Protein AF-A0A3D5HP69-F1 (afdb_monomer)

Solvent-accessible surface area (backbone atoms only — not comparable to full-atom values): 4247 Å² total; per-residue (Å²): 107,94,39,36,39,89,83,82,66,44,74,36,59,46,47,79,48,76,50,70,49,76,48,73,45,74,56,56,102,87,42,78,60,37,69,29,78,36,59,33,45,35,38,36,32,36,49,99,88,69,47,78,76,43,78,51,73,48,59,64,58,65,62,37,50,33,46,60,69,74,98

pLDDT: mean 88.54, std 10.9, range [47.22, 97.62]

Mean predicted aligned error: 5.83 Å

Sequence (71 aa):
LPGVNSVTKKVDGSVRYYGIWRTTKEATDSTEAIQSDLRLYESFDFDESGKIIYQQFYGDLTASTNILQGK

Nearest PDB structures (foldseek):
  8tqe-assembly1_E  TM=5.305E-01  e=4.300E-01  Xenorhabdus nematophila
  8tv0-assembly1_E  TM=5.343E-01  e=4.801E-01  Xenorhabdus nematophila
  6rw8-assembly1_A  TM=4.571E-01  e=9.300E-01  Xenorhabdus nematophila
  6rw6-assembly1_B  TM=4.861E-01  e=3.126E+00  Photorhabdus luminescens
  8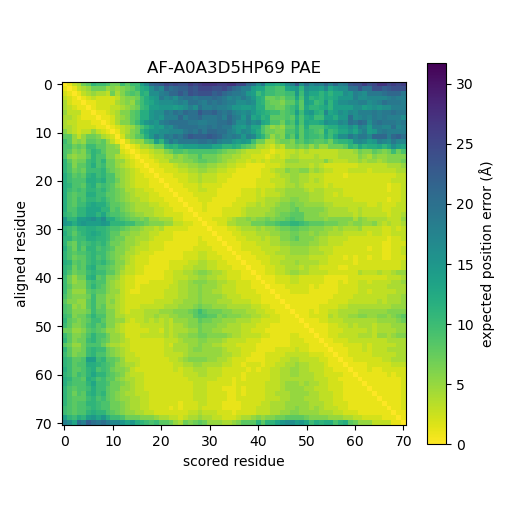gja-assembly3_F  TM=2.958E-01  e=2.373E+00  Alvinella pompejana

Foldseek 3Di:
DVQADPPVRDRQQKDKDWDWDWDWDPADPPGHIFIDIWTKIKMFGADPVRHTPDIDMDTPVVVRVCRRVVD

Radius of gyration: 17.36 Å; Cα contacts (8 Å, |Δi|>4): 120; chains: 1; bounding box: 32×22×50 Å

Structure (mmCIF, N/CA/C/O backbone):
data_AF-A0A3D5HP69-F1
#
_entry.id   AF-A0A3D5HP69-F1
#
loop_
_atom_site.group_PDB
_atom_site.id
_atom_site.type_symbol
_atom_site.label_atom_id
_atom_site.label_alt_id
_atom_site.label_comp_id
_atom_site.label_asym_id
_atom_site.label_entity_id
_atom_site.label_seq_id
_atom_site.pdbx_PDB_ins_code
_atom_site.Cartn_x
_atom_site.Cartn_y
_atom_site.Cartn_z
_atom_site.occupancy
_atom_site.B_iso_or_equiv
_atom_site.auth_seq_id
_atom_site.auth_comp_id
_atom_site.auth_asym_id
_atom_site.auth_atom_id
_atom_site.pdbx_PDB_model_num
ATOM 1 N N . LEU A 1 1 ? 7.080 8.098 -23.174 1.00 47.22 1 LEU A N 1
ATOM 2 C CA . LEU A 1 1 ? 5.856 7.532 -22.570 1.00 47.22 1 LEU A CA 1
ATOM 3 C C . LEU A 1 1 ? 6.227 7.089 -21.162 1.00 47.22 1 LEU A C 1
ATOM 5 O O . LEU A 1 1 ? 7.327 6.564 -21.028 1.00 47.22 1 LEU A O 1
ATOM 9 N N . PRO A 1 2 ? 5.409 7.346 -20.130 1.00 59.75 2 PRO A N 1
ATOM 10 C CA . PRO A 1 2 ? 5.617 6.735 -18.815 1.00 59.75 2 PRO A CA 1
ATOM 11 C C . PRO A 1 2 ? 5.652 5.206 -18.975 1.00 59.75 2 PRO A C 1
ATOM 13 O O . PRO A 1 2 ? 4.814 4.681 -19.704 1.00 59.75 2 PRO A O 1
ATOM 16 N N . GLY A 1 3 ? 6.622 4.513 -18.371 1.00 62.69 3 GLY A N 1
ATOM 17 C CA . GLY A 1 3 ? 6.784 3.063 -18.561 1.00 62.69 3 GLY A CA 1
ATOM 18 C C . GLY A 1 3 ? 7.563 2.678 -19.826 1.00 62.69 3 GLY A C 1
ATOM 19 O O . GLY A 1 3 ? 7.406 1.580 -20.348 1.00 62.69 3 GLY A O 1
ATOM 20 N N . VAL A 1 4 ? 8.369 3.580 -20.399 1.00 66.75 4 VAL A N 1
ATOM 21 C CA . VAL A 1 4 ? 9.242 3.284 -21.549 1.00 66.75 4 VAL A CA 1
ATOM 22 C C . VAL A 1 4 ? 10.588 3.962 -21.344 1.00 66.75 4 VAL A C 1
ATOM 24 O O . VAL A 1 4 ? 10.666 5.189 -21.234 1.00 66.75 4 VAL A O 1
ATOM 27 N N . ASN A 1 5 ? 11.662 3.175 -21.376 1.00 73.50 5 ASN A N 1
ATOM 28 C CA . ASN A 1 5 ? 13.018 3.692 -21.279 1.00 73.50 5 ASN A CA 1
ATOM 29 C C . ASN A 1 5 ? 13.303 4.644 -22.456 1.00 73.50 5 ASN A C 1
ATOM 31 O O . ASN A 1 5 ? 13.164 4.283 -23.629 1.00 73.50 5 ASN A O 1
ATOM 35 N N . SER A 1 6 ? 13.710 5.878 -22.151 1.00 76.38 6 SER A N 1
ATOM 36 C CA . SER A 1 6 ? 13.863 6.942 -23.151 1.00 76.38 6 SER A CA 1
ATOM 37 C C . SER A 1 6 ? 14.987 6.686 -24.160 1.00 76.38 6 SER A C 1
ATOM 39 O O . SER A 1 6 ? 14.917 7.214 -25.274 1.00 76.38 6 SER A O 1
ATOM 41 N N . VAL A 1 7 ? 15.972 5.854 -23.807 1.00 80.44 7 VAL A N 1
ATOM 42 C CA . VAL A 1 7 ? 17.130 5.501 -24.638 1.00 80.44 7 VAL A CA 1
ATOM 43 C C . VAL A 1 7 ? 16.869 4.205 -25.397 1.00 80.44 7 VAL A C 1
ATOM 45 O O . VAL A 1 7 ? 16.880 4.200 -26.625 1.00 80.44 7 VAL A O 1
ATOM 48 N N . THR A 1 8 ? 16.583 3.113 -24.683 1.00 80.38 8 THR A N 1
ATOM 49 C CA . THR A 1 8 ? 16.460 1.771 -25.279 1.00 80.38 8 THR A CA 1
ATOM 50 C C . THR A 1 8 ? 15.114 1.530 -25.953 1.00 80.38 8 THR A C 1
ATOM 52 O O . THR A 1 8 ? 14.968 0.550 -26.678 1.00 80.38 8 THR A O 1
ATOM 55 N N . LYS A 1 9 ? 14.122 2.398 -25.705 1.00 78.19 9 LYS A N 1
ATOM 56 C CA . LYS A 1 9 ? 12.734 2.293 -26.190 1.00 78.19 9 LYS A CA 1
ATOM 57 C C . LYS A 1 9 ? 11.995 1.023 -25.758 1.00 78.19 9 LYS A C 1
ATOM 59 O O . LYS A 1 9 ? 10.858 0.821 -26.177 1.00 78.19 9 LYS A O 1
ATOM 64 N N . LYS A 1 10 ? 12.599 0.188 -24.908 1.00 73.12 10 LYS A N 1
ATOM 65 C CA . LYS A 1 10 ? 11.913 -0.936 -24.271 1.00 73.12 10 LYS A CA 1
ATOM 66 C C . LYS A 1 10 ? 10.895 -0.400 -23.272 1.00 73.12 10 LYS A C 1
ATOM 68 O O . LYS A 1 10 ? 11.127 0.649 -22.664 1.00 73.12 10 LYS A O 1
ATOM 73 N N . VAL A 1 11 ? 9.801 -1.139 -23.095 1.00 68.62 11 VAL A N 1
ATOM 74 C CA . VAL A 1 11 ? 8.903 -0.945 -21.954 1.00 68.62 11 VAL A CA 1
ATOM 75 C C . VAL A 1 11 ? 9.778 -0.995 -20.704 1.00 68.62 11 VAL A C 1
ATOM 77 O O . VAL A 1 11 ? 10.477 -1.981 -20.478 1.00 68.62 11 VAL A O 1
ATOM 80 N N . ASP A 1 12 ? 9.830 0.112 -19.968 1.00 67.44 12 ASP A N 1
ATOM 81 C CA . ASP A 1 12 ? 10.312 0.050 -18.600 1.00 67.44 12 ASP A CA 1
ATOM 82 C C . ASP A 1 12 ? 9.138 -0.567 -17.851 1.00 67.44 12 ASP A C 1
ATOM 84 O O . ASP A 1 12 ? 8.003 -0.131 -18.038 1.00 67.44 12 ASP A O 1
ATOM 88 N N . GLY A 1 13 ? 9.370 -1.658 -17.126 1.00 63.88 13 GLY A N 1
ATOM 89 C CA . GLY A 1 13 ? 8.290 -2.435 -16.529 1.00 63.88 13 GLY A CA 1
ATOM 90 C C . GLY A 1 13 ? 7.390 -1.634 -15.583 1.00 63.88 13 GLY A C 1
ATOM 91 O O . GLY A 1 13 ? 6.470 -2.226 -15.043 1.00 63.88 13 GLY A O 1
ATOM 92 N N . SER A 1 14 ? 7.614 -0.333 -15.354 1.00 72.88 14 SER A N 1
ATOM 93 C CA . SER A 1 14 ? 6.898 0.433 -14.351 1.00 72.88 14 SER A CA 1
ATOM 94 C C . SER A 1 14 ? 5.403 0.577 -14.614 1.00 72.88 14 SER A C 1
ATOM 96 O O . SER A 1 14 ? 4.948 1.082 -15.645 1.00 72.88 14 SER A O 1
ATOM 98 N N . VAL A 1 15 ? 4.622 0.223 -13.598 1.00 82.00 15 VAL A N 1
ATOM 99 C CA . VAL A 1 15 ? 3.182 0.480 -13.528 1.00 82.00 15 VAL A CA 1
ATOM 100 C C . VAL A 1 15 ? 2.929 1.533 -12.460 1.00 82.00 15 VAL A C 1
ATOM 102 O O . VAL A 1 15 ? 3.554 1.512 -11.404 1.00 82.00 15 VAL A O 1
ATOM 105 N N . ARG A 1 16 ? 2.006 2.459 -12.737 1.00 87.94 16 ARG A N 1
ATOM 106 C CA . ARG A 1 16 ? 1.544 3.486 -11.793 1.00 87.94 16 ARG A CA 1
ATOM 107 C C . ARG A 1 16 ? 0.074 3.245 -11.478 1.00 87.94 16 ARG A C 1
ATOM 109 O O . ARG A 1 16 ? -0.730 3.086 -12.394 1.00 87.94 16 ARG A O 1
ATOM 116 N N . TYR A 1 17 ? -0.260 3.235 -10.198 1.00 86.56 17 TYR A N 1
ATOM 117 C CA . TYR A 1 17 ? -1.583 2.946 -9.665 1.00 86.56 17 TYR A CA 1
ATOM 118 C C . TYR A 1 17 ? -2.029 4.092 -8.753 1.00 86.56 17 TYR A C 1
ATOM 120 O O . TYR A 1 17 ? -1.277 4.561 -7.905 1.00 86.56 17 TYR A O 1
ATOM 128 N N . TYR A 1 18 ? -3.263 4.550 -8.942 1.00 93.50 18 TYR A N 1
ATOM 129 C CA . TYR A 1 18 ? -3.945 5.433 -8.002 1.00 93.50 18 TYR A CA 1
ATOM 130 C C . TYR A 1 18 ? -5.159 4.686 -7.490 1.00 93.50 18 TYR A C 1
ATOM 132 O O . TYR A 1 18 ? -5.983 4.230 -8.286 1.00 93.50 18 TYR A O 1
ATOM 140 N N . GLY A 1 19 ? -5.294 4.579 -6.177 1.00 93.75 19 GLY A N 1
ATOM 141 C CA . GLY A 1 19 ? -6.426 3.862 -5.627 1.00 93.75 19 GLY A CA 1
ATOM 142 C C . GLY A 1 19 ? -6.565 3.997 -4.131 1.00 93.75 19 GLY A C 1
ATOM 143 O O . GLY A 1 19 ? -6.023 4.910 -3.506 1.00 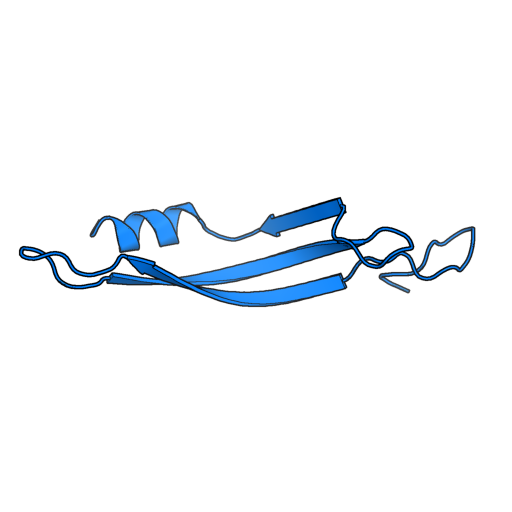93.75 19 GLY A O 1
ATOM 144 N N . ILE A 1 20 ? -7.366 3.091 -3.584 1.00 96.38 20 ILE A N 1
ATOM 145 C CA . ILE A 1 20 ? -7.683 3.035 -2.165 1.00 96.38 20 ILE A CA 1
ATOM 146 C C . ILE A 1 20 ? -7.245 1.673 -1.651 1.00 96.38 20 ILE A C 1
ATOM 148 O O . ILE A 1 20 ? -7.675 0.643 -2.171 1.00 96.38 20 ILE A O 1
ATOM 152 N N . TRP A 1 21 ? -6.408 1.668 -0.622 1.00 95.44 21 TRP A N 1
ATOM 153 C CA . TRP A 1 21 ? -6.206 0.496 0.212 1.00 95.44 21 TRP A CA 1
ATOM 154 C C . TRP A 1 21 ? -7.191 0.546 1.367 1.00 95.44 21 TRP A C 1
ATOM 156 O O . TRP A 1 21 ? -7.183 1.492 2.154 1.00 95.44 21 TRP A O 1
ATOM 166 N N . ARG A 1 22 ? -8.029 -0.485 1.474 1.00 96.44 22 ARG A N 1
ATOM 167 C CA . ARG A 1 22 ? -8.824 -0.719 2.674 1.00 96.44 22 ARG A CA 1
ATOM 168 C C . ARG A 1 22 ? -8.043 -1.630 3.605 1.00 96.44 22 ARG A C 1
ATOM 170 O O . ARG A 1 22 ? -7.874 -2.812 3.315 1.00 96.44 22 ARG A O 1
ATOM 177 N N . THR A 1 23 ? -7.602 -1.082 4.727 1.00 94.94 23 THR A N 1
ATOM 178 C CA . THR A 1 23 ? -6.942 -1.846 5.787 1.00 94.94 23 THR A CA 1
ATOM 179 C C . THR A 1 23 ? -7.965 -2.186 6.857 1.00 94.94 23 THR A C 1
ATOM 181 O O . THR A 1 23 ? -8.681 -1.299 7.321 1.00 94.94 23 THR A O 1
ATOM 184 N N . THR A 1 24 ? -8.021 -3.456 7.256 1.00 96.19 24 THR A N 1
ATOM 185 C CA . THR A 1 24 ? -8.882 -3.933 8.345 1.00 96.19 24 THR A CA 1
ATOM 186 C C . THR A 1 24 ? -8.008 -4.385 9.506 1.00 96.19 24 THR A C 1
ATOM 188 O O . THR A 1 24 ? -7.095 -5.190 9.327 1.00 96.19 24 THR A O 1
ATOM 191 N N . LYS A 1 25 ? -8.283 -3.859 10.698 1.00 95.75 25 LYS A N 1
ATOM 192 C CA . LYS A 1 25 ? -7.866 -4.462 11.959 1.00 95.75 25 LYS 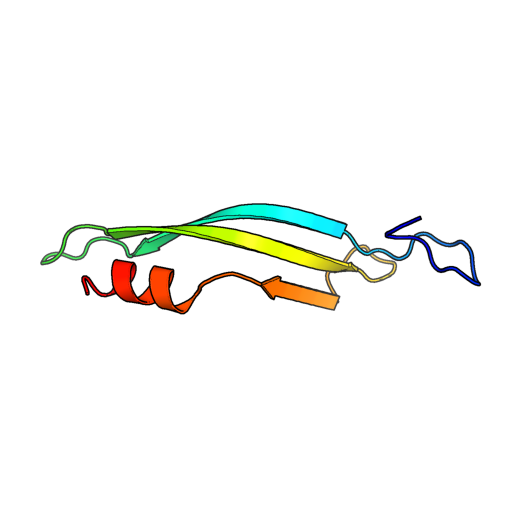A CA 1
ATOM 193 C C . LYS A 1 25 ? -9.003 -5.366 12.409 1.00 95.75 25 LYS A C 1
ATOM 195 O O . LYS A 1 25 ? -10.098 -4.876 12.680 1.00 95.75 25 LYS A O 1
ATOM 200 N N . GLU A 1 26 ? -8.733 -6.664 12.439 1.00 97.06 26 GLU A N 1
ATOM 201 C CA . GLU A 1 26 ? -9.719 -7.678 12.805 1.00 97.06 26 GLU A CA 1
ATOM 202 C C . GLU A 1 26 ? -10.261 -7.467 14.221 1.00 97.06 26 GLU A C 1
ATOM 204 O O . GLU A 1 26 ? -9.586 -6.914 15.097 1.00 97.06 26 GLU A O 1
ATOM 209 N N . ALA A 1 27 ? -11.488 -7.937 14.436 1.00 97.31 27 ALA A N 1
ATOM 210 C CA . ALA A 1 27 ? -12.072 -8.006 15.764 1.00 97.31 27 ALA A CA 1
ATOM 211 C C . ALA A 1 27 ? -11.274 -8.971 16.659 1.00 97.31 27 ALA A C 1
ATOM 213 O O . ALA A 1 27 ? -10.617 -9.902 16.191 1.00 97.31 27 ALA A O 1
ATOM 214 N N . THR A 1 28 ? -11.372 -8.763 17.966 1.00 95.56 28 THR A N 1
ATOM 215 C CA . THR A 1 28 ? -10.947 -9.730 18.985 1.00 95.56 28 THR A CA 1
ATOM 216 C C . THR A 1 28 ? -12.158 -10.102 19.836 1.00 95.56 28 THR A C 1
ATOM 218 O O . THR A 1 28 ? -13.233 -9.528 19.661 1.00 95.56 28 THR A O 1
ATOM 221 N N . ASP A 1 29 ? -11.990 -10.989 20.816 1.00 97.50 29 ASP A N 1
ATOM 222 C CA . ASP A 1 29 ? -13.053 -11.309 21.781 1.00 97.50 29 ASP A CA 1
ATOM 223 C C . ASP A 1 29 ? -13.529 -10.086 22.591 1.00 97.50 29 ASP A C 1
ATOM 225 O O . ASP A 1 29 ? -14.593 -10.124 23.206 1.00 97.50 29 ASP A O 1
ATOM 229 N N . SER A 1 30 ? -12.746 -9.001 22.616 1.00 95.25 30 SER A N 1
ATOM 230 C CA . SER A 1 30 ? -13.021 -7.803 23.415 1.00 95.25 30 SER A CA 1
ATOM 231 C C . SER A 1 30 ? -13.094 -6.498 22.616 1.00 95.25 30 SER A C 1
ATOM 233 O O . SER A 1 30 ? -13.347 -5.448 23.207 1.00 95.25 30 SER A O 1
ATOM 235 N N . THR A 1 31 ? -12.898 -6.526 21.293 1.00 95.12 31 THR A N 1
ATOM 236 C CA . THR A 1 31 ? -12.917 -5.322 20.444 1.00 95.12 31 THR A CA 1
ATOM 237 C C . THR A 1 31 ? -13.549 -5.591 19.085 1.00 95.12 31 THR A C 1
ATOM 239 O O . THR A 1 31 ? -13.227 -6.594 18.452 1.00 95.12 31 THR A O 1
ATOM 242 N N . GLU A 1 32 ? -14.359 -4.660 18.586 1.00 96.31 32 GLU A N 1
ATOM 243 C CA . GLU A 1 32 ? -14.878 -4.716 17.214 1.00 96.31 32 GLU A CA 1
ATOM 244 C C . GLU A 1 32 ? -13.776 -4.488 16.163 1.00 96.31 32 GLU A C 1
ATOM 246 O O . GLU A 1 32 ? -12.711 -3.936 16.457 1.00 96.31 32 GLU A O 1
ATOM 251 N N . ALA A 1 33 ? -14.039 -4.918 14.925 1.00 96.94 33 ALA A N 1
ATOM 252 C CA . ALA A 1 33 ? -13.156 -4.660 13.795 1.00 96.94 33 ALA A CA 1
ATOM 253 C C . ALA A 1 33 ? -13.171 -3.170 13.421 1.00 96.94 33 ALA A C 1
ATOM 255 O O . ALA A 1 33 ? -14.215 -2.518 13.450 1.00 96.94 33 ALA A O 1
ATOM 256 N N . ILE A 1 34 ? -12.019 -2.641 13.012 1.00 97.31 34 ILE A N 1
ATOM 257 C CA . ILE A 1 34 ? -11.869 -1.246 12.579 1.00 97.31 34 ILE A CA 1
ATOM 258 C C . ILE A 1 34 ? -11.290 -1.227 11.169 1.00 97.31 34 ILE A C 1
ATOM 260 O O . ILE A 1 34 ? -10.363 -1.976 10.861 1.00 97.31 34 ILE A O 1
ATOM 264 N N . GLN A 1 35 ? -11.814 -0.350 10.315 1.00 97.62 35 GLN A N 1
ATOM 265 C CA . GLN A 1 35 ? -11.335 -0.176 8.948 1.00 97.62 35 GLN A CA 1
ATOM 266 C C . GLN A 1 35 ? -10.821 1.239 8.712 1.00 97.62 35 GLN A C 1
ATOM 268 O O . GLN A 1 35 ? -11.348 2.208 9.254 1.00 97.62 35 GLN A O 1
ATOM 273 N N . SER A 1 36 ? -9.812 1.356 7.854 1.00 97.56 36 SER A N 1
ATOM 274 C CA . SER A 1 36 ? -9.351 2.636 7.322 1.00 97.56 36 SER A CA 1
ATOM 275 C C . SER A 1 36 ? -9.203 2.549 5.807 1.00 97.56 36 SER A C 1
ATOM 277 O O . SER A 1 36 ? -8.623 1.580 5.313 1.00 97.56 36 SER A O 1
ATOM 279 N N . ASP A 1 37 ? -9.647 3.585 5.099 1.00 97.31 37 ASP A N 1
ATOM 280 C CA . ASP A 1 37 ? -9.455 3.728 3.656 1.00 97.31 37 ASP A CA 1
ATOM 281 C C . ASP A 1 37 ? -8.318 4.724 3.387 1.00 97.31 37 ASP A C 1
ATOM 283 O O . ASP A 1 37 ? -8.462 5.933 3.575 1.00 97.31 37 ASP A O 1
ATOM 287 N N . LEU A 1 38 ? -7.175 4.211 2.936 1.00 96.12 38 LEU A N 1
ATOM 288 C CA . LEU A 1 38 ? -6.008 4.998 2.560 1.00 96.12 38 LEU A CA 1
ATOM 289 C C . LEU A 1 38 ? -6.034 5.262 1.056 1.00 96.12 38 LEU A C 1
ATOM 291 O O . LEU A 1 38 ? -5.883 4.338 0.262 1.00 96.12 38 LEU A O 1
ATOM 295 N N . ARG A 1 39 ? -6.172 6.528 0.653 1.00 95.69 39 ARG A N 1
ATOM 296 C CA . ARG A 1 39 ? -5.905 6.934 -0.734 1.00 95.69 39 ARG A CA 1
ATOM 297 C C . ARG A 1 39 ? -4.401 6.986 -0.954 1.00 95.69 39 ARG A C 1
ATOM 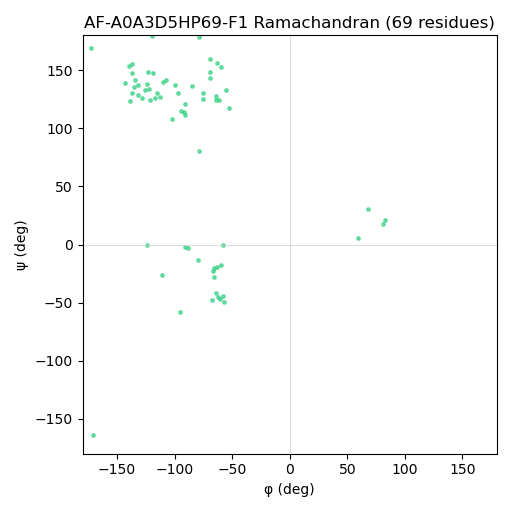299 O O . ARG A 1 39 ? -3.697 7.630 -0.177 1.00 95.69 39 ARG A O 1
ATOM 306 N N . LEU A 1 40 ? -3.933 6.356 -2.021 1.00 95.31 40 LEU A N 1
ATOM 307 C CA . LEU A 1 40 ? -2.517 6.309 -2.341 1.00 95.31 40 LEU A CA 1
ATOM 308 C C . LEU A 1 40 ? -2.245 6.471 -3.834 1.00 95.31 40 LEU A C 1
ATOM 310 O O . LEU A 1 40 ? -3.068 6.142 -4.694 1.00 95.31 40 LEU A O 1
ATOM 314 N N . TYR A 1 41 ? -1.045 6.968 -4.100 1.00 94.44 41 TYR A N 1
ATOM 315 C CA . TYR A 1 41 ? -0.326 6.754 -5.344 1.00 94.44 41 TYR A CA 1
ATOM 316 C C . TYR A 1 41 ? 0.695 5.643 -5.117 1.00 94.44 41 TYR A C 1
ATOM 318 O O . TYR A 1 41 ? 1.393 5.650 -4.106 1.00 94.44 41 TYR A O 1
ATOM 326 N N . GLU A 1 42 ? 0.815 4.726 -6.062 1.00 94.06 42 GLU A N 1
ATOM 327 C CA . GLU A 1 42 ? 1.740 3.607 -6.003 1.00 94.06 42 GLU A CA 1
ATOM 328 C C . GLU A 1 42 ? 2.424 3.394 -7.349 1.00 94.06 42 GLU A C 1
ATOM 330 O O . GLU A 1 42 ? 1.844 3.620 -8.413 1.00 94.06 42 GLU A O 1
ATOM 335 N N . SER A 1 43 ? 3.666 2.935 -7.304 1.00 91.50 43 SER A N 1
ATOM 336 C CA . SER A 1 43 ? 4.413 2.496 -8.468 1.00 91.50 43 SER A CA 1
ATOM 337 C C . SER A 1 43 ? 5.129 1.184 -8.198 1.00 91.50 43 SER A C 1
ATOM 339 O O . SER A 1 43 ? 5.700 0.991 -7.122 1.00 91.50 43 S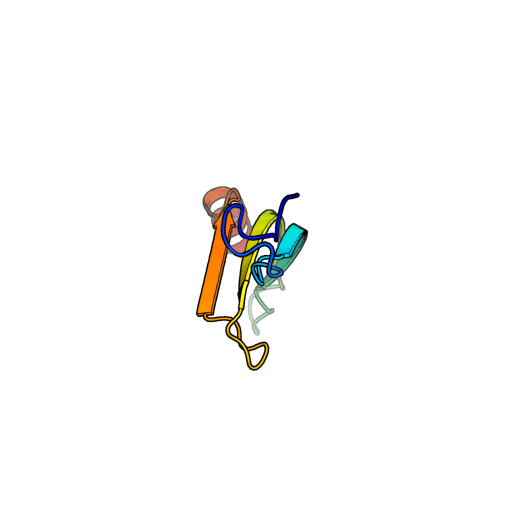ER A O 1
ATOM 341 N N . PHE A 1 44 ? 5.145 0.330 -9.212 1.00 90.50 44 PHE A N 1
ATOM 342 C CA . PHE A 1 44 ? 5.838 -0.950 -9.212 1.00 90.50 44 PHE A CA 1
ATOM 343 C C . PHE A 1 44 ? 6.820 -0.977 -10.366 1.00 90.50 44 PHE A C 1
ATOM 345 O O . PHE A 1 44 ? 6.396 -0.674 -11.473 1.00 90.50 44 PHE A O 1
ATOM 352 N N . ASP A 1 45 ? 8.054 -1.409 -10.134 1.00 88.69 45 ASP A N 1
ATOM 353 C CA . ASP A 1 45 ? 9.010 -1.754 -11.185 1.00 88.69 45 ASP A CA 1
ATOM 354 C C . ASP A 1 45 ? 9.175 -3.270 -11.228 1.00 88.69 45 ASP A C 1
ATOM 356 O O . ASP A 1 45 ? 9.219 -3.925 -10.181 1.00 88.69 45 ASP A O 1
ATOM 360 N N . PHE A 1 46 ? 9.300 -3.823 -12.432 1.00 86.62 46 PHE A N 1
ATOM 361 C CA . PHE A 1 46 ? 9.357 -5.263 -12.661 1.00 86.62 46 PHE A CA 1
ATOM 362 C C . PHE A 1 46 ? 10.636 -5.649 -13.406 1.00 86.62 46 PHE A C 1
ATOM 364 O O . PHE A 1 46 ? 11.140 -4.877 -14.225 1.00 86.62 46 PHE A O 1
ATOM 371 N N . ASP A 1 47 ? 11.154 -6.845 -13.132 1.00 85.50 47 ASP A N 1
ATOM 372 C CA . ASP A 1 47 ? 12.226 -7.446 -13.925 1.00 85.50 47 ASP A CA 1
ATOM 373 C C . ASP A 1 47 ? 11.710 -8.061 -15.241 1.00 85.50 47 ASP A C 1
ATOM 375 O O . ASP A 1 47 ? 10.513 -8.058 -15.534 1.00 85.50 47 ASP A O 1
ATOM 379 N N . GLU A 1 48 ? 12.622 -8.612 -16.049 1.00 84.31 48 GLU A N 1
ATOM 380 C CA . GLU A 1 48 ? 12.288 -9.221 -17.347 1.00 84.31 48 GLU A CA 1
ATOM 381 C C . GLU A 1 48 ? 11.367 -10.452 -17.235 1.00 84.31 48 GLU A C 1
ATOM 383 O O . GLU A 1 48 ? 10.717 -10.815 -18.214 1.00 84.31 48 GLU A O 1
ATOM 388 N N . SER A 1 49 ? 11.280 -11.083 -16.057 1.00 89.19 49 SER A N 1
ATOM 389 C CA . SER A 1 49 ? 10.363 -12.199 -15.784 1.00 89.19 49 SER A CA 1
ATOM 390 C C . SER A 1 49 ? 8.984 -11.742 -15.295 1.00 89.19 49 SER A C 1
ATOM 392 O O . SER A 1 49 ? 8.094 -12.569 -15.096 1.00 89.19 49 SER A O 1
ATOM 394 N N . GLY A 1 50 ? 8.793 -10.431 -15.109 1.00 83.88 50 GLY A N 1
ATOM 395 C CA . GLY A 1 50 ? 7.569 -9.849 -14.569 1.00 83.88 50 GLY A CA 1
ATOM 396 C C . GLY A 1 50 ? 7.481 -9.903 -13.043 1.00 83.88 50 GLY A C 1
ATOM 397 O O . GLY A 1 50 ? 6.389 -9.763 -12.496 1.00 83.88 50 GLY A O 1
ATOM 398 N N . LYS A 1 51 ? 8.595 -10.105 -12.327 1.00 90.25 51 LYS A N 1
ATOM 399 C CA . LYS A 1 51 ? 8.621 -10.032 -10.861 1.00 90.25 51 LYS A CA 1
ATOM 400 C C . LYS A 1 51 ? 8.803 -8.586 -10.409 1.00 90.25 51 LYS A C 1
ATOM 402 O O . LYS A 1 51 ? 9.677 -7.894 -10.920 1.00 90.25 51 LYS A O 1
AT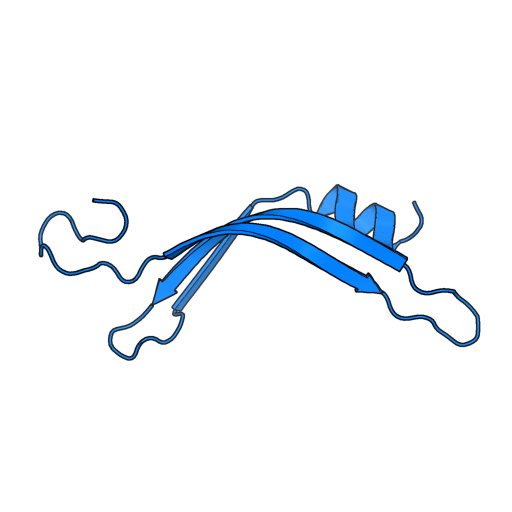OM 407 N N . ILE A 1 52 ? 8.039 -8.155 -9.404 1.00 90.50 52 ILE A N 1
ATOM 408 C CA . ILE A 1 52 ? 8.221 -6.841 -8.770 1.00 90.50 52 ILE A CA 1
ATOM 409 C C . ILE A 1 52 ? 9.596 -6.791 -8.087 1.00 90.50 52 ILE A C 1
ATOM 411 O O . ILE A 1 52 ? 9.903 -7.625 -7.231 1.00 90.50 52 ILE A O 1
ATOM 415 N N . ILE A 1 53 ? 10.405 -5.798 -8.451 1.00 92.12 53 ILE A N 1
ATOM 416 C CA . ILE A 1 53 ? 11.722 -5.519 -7.859 1.00 92.12 53 ILE A CA 1
ATOM 417 C C . ILE A 1 53 ? 11.736 -4.230 -7.036 1.00 92.12 53 ILE A C 1
ATOM 419 O O . ILE A 1 53 ? 12.496 -4.139 -6.075 1.00 92.12 53 ILE A O 1
ATOM 423 N N . TYR A 1 54 ? 10.855 -3.277 -7.350 1.00 91.00 54 TYR A N 1
ATOM 424 C CA . TYR A 1 54 ? 10.609 -2.103 -6.518 1.00 91.00 54 TYR A CA 1
ATOM 425 C C . TYR A 1 54 ? 9.112 -1.859 -6.388 1.00 91.00 54 TYR A C 1
ATOM 427 O O . TYR A 1 54 ? 8.382 -1.903 -7.372 1.00 91.00 54 TYR A O 1
ATOM 435 N N . GLN A 1 55 ? 8.669 -1.570 -5.169 1.00 93.19 55 GLN A N 1
ATOM 436 C CA . GLN A 1 55 ? 7.323 -1.103 -4.859 1.00 93.19 55 GLN A CA 1
ATOM 437 C C . GLN A 1 55 ? 7.467 0.155 -4.013 1.00 93.19 55 GLN A C 1
ATOM 439 O O . GLN A 1 55 ? 8.176 0.161 -3.006 1.00 93.19 55 GLN A O 1
ATOM 444 N N . GLN A 1 56 ? 6.834 1.233 -4.447 1.00 93.25 56 GLN A N 1
ATOM 445 C CA . GLN A 1 56 ? 6.907 2.533 -3.796 1.00 93.25 56 GLN A CA 1
ATOM 446 C C . GLN A 1 56 ? 5.508 3.116 -3.769 1.00 93.25 56 GLN A C 1
ATOM 448 O O . GLN A 1 56 ? 4.851 3.172 -4.804 1.00 93.25 56 GLN A O 1
ATOM 453 N N . PHE A 1 57 ? 5.057 3.578 -2.610 1.00 93.19 57 PHE A N 1
ATOM 454 C CA . PHE A 1 57 ? 3.761 4.224 -2.493 1.00 93.19 57 PHE A CA 1
ATOM 455 C C . PHE A 1 57 ? 3.834 5.463 -1.612 1.00 93.19 57 PHE A C 1
ATOM 457 O O . PHE A 1 57 ? 4.702 5.604 -0.751 1.00 93.19 57 PHE A O 1
ATOM 464 N N . TYR A 1 58 ? 2.896 6.367 -1.853 1.00 94.31 58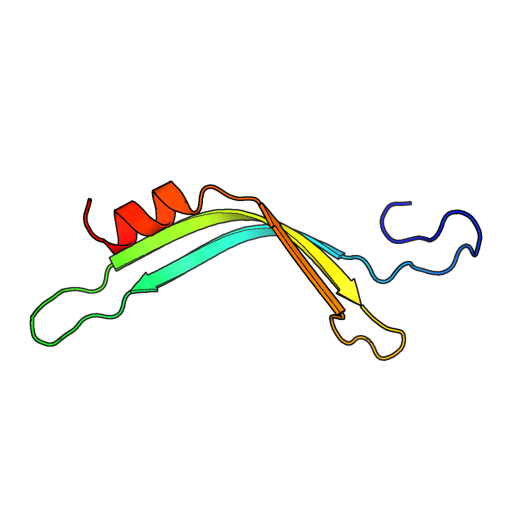 TYR A N 1
ATOM 465 C CA . TYR A 1 58 ? 2.710 7.590 -1.103 1.00 94.31 58 TYR A CA 1
ATOM 466 C C . TYR A 1 58 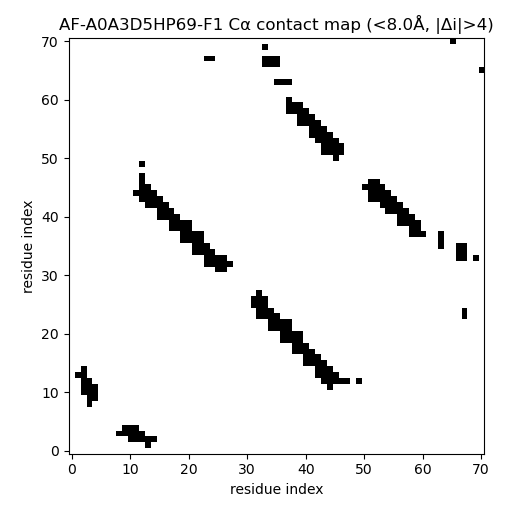? 1.238 7.737 -0.724 1.00 94.31 58 TYR A C 1
ATOM 468 O O . TYR A 1 58 ? 0.352 7.664 -1.577 1.00 94.31 58 TYR A O 1
ATOM 476 N N . GLY A 1 59 ? 0.996 7.975 0.561 1.00 94.44 59 GLY A N 1
ATOM 477 C CA . GLY A 1 59 ? -0.314 8.226 1.149 1.00 94.44 59 GLY A CA 1
ATOM 478 C C . GLY A 1 59 ? -0.170 8.636 2.616 1.00 94.44 59 GLY A C 1
ATOM 479 O O . GLY A 1 59 ? 0.911 8.517 3.198 1.00 94.44 59 GLY A O 1
ATOM 480 N N . ASP A 1 60 ? -1.253 9.118 3.224 1.00 95.56 60 ASP A N 1
ATOM 481 C CA . ASP A 1 60 ? -1.269 9.499 4.642 1.00 95.56 60 ASP A CA 1
ATOM 482 C C . ASP A 1 60 ? -1.399 8.271 5.561 1.00 95.56 60 ASP A C 1
ATOM 484 O O . ASP A 1 60 ? -2.472 7.914 6.058 1.00 95.56 60 ASP A O 1
ATOM 488 N N . LEU A 1 61 ? -0.269 7.597 5.773 1.00 94.88 61 LEU A N 1
ATOM 489 C CA . LEU A 1 61 ? -0.188 6.429 6.650 1.00 94.88 61 LEU A CA 1
ATOM 490 C C . LEU A 1 61 ? -0.453 6.768 8.117 1.00 94.88 61 LEU A C 1
ATOM 492 O O . LEU A 1 61 ? -0.927 5.911 8.866 1.00 94.88 61 LEU A O 1
ATOM 496 N N . THR A 1 62 ? -0.167 8.001 8.532 1.00 96.25 62 THR A N 1
ATOM 497 C CA . THR A 1 62 ? -0.384 8.452 9.907 1.00 96.25 62 THR A CA 1
ATOM 498 C C . THR A 1 62 ? -1.875 8.509 10.211 1.00 96.25 62 THR A C 1
ATOM 500 O O . THR A 1 62 ? -2.309 7.951 11.218 1.00 96.25 62 THR A O 1
ATOM 503 N N . ALA A 1 63 ? -2.673 9.105 9.322 1.00 95.56 63 ALA A N 1
ATOM 504 C CA . ALA A 1 63 ? -4.125 9.143 9.470 1.00 95.56 63 ALA A CA 1
ATOM 505 C C . ALA A 1 63 ? -4.732 7.732 9.502 1.00 95.56 63 ALA A C 1
ATOM 507 O O . ALA A 1 63 ? -5.502 7.418 10.410 1.00 95.56 63 ALA A O 1
ATOM 508 N N . SER A 1 64 ? -4.332 6.854 8.572 1.00 95.81 64 SER A N 1
ATOM 509 C CA . SER A 1 64 ? -4.782 5.452 8.556 1.00 95.81 64 SER A CA 1
ATOM 510 C C . SER A 1 64 ? -4.426 4.724 9.860 1.00 95.81 64 SER A C 1
ATOM 512 O O . SER A 1 64 ? -5.282 4.076 10.461 1.00 95.81 64 SER A O 1
ATOM 514 N N . THR A 1 65 ? -3.200 4.899 10.360 1.00 95.56 65 THR A N 1
ATOM 515 C CA . THR A 1 65 ? -2.751 4.277 11.615 1.00 95.56 65 THR A CA 1
ATOM 516 C C . THR A 1 65 ? -3.531 4.786 12.826 1.00 95.56 65 THR A C 1
ATOM 518 O O . THR A 1 65 ? -3.898 3.986 13.684 1.00 95.56 65 THR A O 1
ATOM 521 N N . ASN A 1 66 ? -3.814 6.089 12.907 1.00 96.62 66 ASN A N 1
ATOM 522 C CA . ASN A 1 66 ? -4.590 6.658 14.011 1.00 96.62 66 ASN A CA 1
ATOM 523 C C . ASN A 1 66 ? -6.009 6.080 14.054 1.00 96.62 66 ASN A C 1
ATOM 525 O O . ASN A 1 66 ? -6.432 5.617 15.113 1.00 96.62 66 ASN A O 1
ATOM 529 N N . ILE A 1 67 ? -6.676 5.985 12.898 1.00 96.06 67 ILE A N 1
ATOM 530 C CA . ILE A 1 67 ? -8.001 5.359 12.784 1.00 96.06 67 ILE A CA 1
ATOM 531 C C . ILE A 1 67 ? -7.955 3.910 13.290 1.00 96.06 67 ILE A C 1
ATOM 533 O O . ILE A 1 67 ? -8.746 3.535 14.151 1.00 96.06 67 ILE A O 1
ATOM 537 N N . LEU A 1 68 ? -6.988 3.103 12.833 1.00 95.62 68 LEU A N 1
ATOM 538 C CA . LEU A 1 68 ? -6.846 1.697 13.252 1.00 95.62 68 LEU A CA 1
ATOM 539 C C . LEU A 1 68 ? -6.477 1.530 14.741 1.00 95.62 68 LEU A C 1
ATOM 541 O O . LEU A 1 68 ? -6.669 0.457 15.324 1.00 95.62 68 LEU A O 1
ATOM 545 N N . GLN A 1 69 ? -5.938 2.576 15.369 1.00 93.62 69 GLN A N 1
ATOM 546 C CA . GLN A 1 69 ? -5.665 2.638 16.806 1.00 93.62 69 GLN A CA 1
ATOM 547 C C . GLN A 1 69 ? -6.830 3.222 17.619 1.00 93.62 69 GLN A C 1
ATOM 549 O O . GLN A 1 69 ? -6.726 3.256 18.844 1.00 93.62 69 GLN A O 1
ATOM 554 N N . GLY A 1 70 ? -7.923 3.643 16.973 1.00 88.06 70 GLY A N 1
ATOM 555 C CA . GLY A 1 70 ? -9.074 4.265 17.630 1.00 88.06 70 GLY A CA 1
ATOM 556 C C . GLY A 1 70 ? -8.776 5.653 18.208 1.00 88.06 70 GLY A C 1
ATOM 557 O O . GLY A 1 70 ? -9.339 6.004 19.242 1.00 88.06 70 GLY A O 1
ATOM 5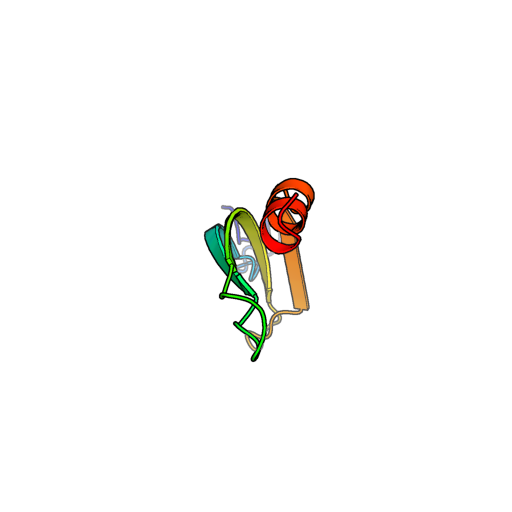58 N N . LYS A 1 71 ? -7.852 6.397 17.590 1.00 83.50 71 LYS A N 1
ATOM 559 C CA . LYS A 1 71 ? -7.452 7.756 17.985 1.00 83.50 71 LYS A CA 1
ATOM 560 C C . LYS A 1 71 ? -8.135 8.827 17.149 1.00 83.50 71 LYS A C 1
ATOM 562 O O . LYS A 1 71 ? -8.343 8.581 15.940 1.00 83.50 71 LYS A O 1
#

Secondary structure (DSSP, 8-state):
-TTB-TTT-SBP--EEEEEEEEEEE--BTTB--EEEEEEEEEEEEE-TTS-EEEEEEEE-HHHHHHHHTT-